Protein AF-A0A3D2GRG4-F1 (afdb_monomer)

Solvent-accessible surface area (backbone atoms only — not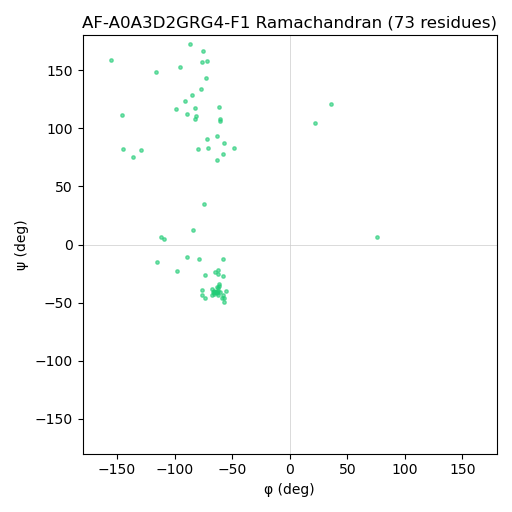 comparable to full-atom values): 5256 Å² total; per-residue (Å²): 133,86,83,90,75,76,86,76,77,75,78,71,81,74,78,76,70,78,53,73,88,77,54,50,58,58,81,73,39,50,67,61,42,48,52,56,52,53,50,53,51,50,62,75,76,48,88,86,81,57,86,89,64,83,86,79,55,70,69,58,56,54,60,70,75,35,77,68,79,77,58,84,80,83,132

Foldseek 3Di:
DDDDDDPPPPPVPPPPCPCVPPDDCCRVPVPVVVVVVVVVVVVVPDDDPPPPDDDDDPVVVDVVPDPCVVDDDDD

Mean predicted aligned error: 10.53 Å

Radius of gyration: 24.08 Å; Cα contacts (8 Å, |Δi|>4): 11; chains: 1; bounding box: 46×50×68 Å

Secondary structure (DSSP, 8-state):
-----------------TTTTT--HHHH-HHHHHHHHHHHHHHHHS----TT--PPPHHHHHHHTSGGGG-----

Sequence (75 aa):
MSNAATNTNVASHNMHHEGFFDQDLAARDPEIFKSIKDELARQQHSIELIASENIVSKAVMEAQGSVMTNKYAEG

pLDDT: mean 85.43, std 18.45, range [40.09, 98.69]

Structure (mmCIF, N/CA/C/O backbone):
data_AF-A0A3D2GRG4-F1
#
_entry.id   AF-A0A3D2GRG4-F1
#
loop_
_atom_site.group_PDB
_atom_site.id
_atom_site.type_symbol
_atom_site.label_atom_id
_atom_site.label_alt_id
_atom_site.label_comp_id
_atom_site.label_asym_id
_atom_site.label_entity_id
_atom_site.label_seq_id
_atom_site.pdbx_PDB_ins_code
_atom_site.Cartn_x
_atom_site.Cartn_y
_atom_site.Cartn_z
_atom_site.occupancy
_atom_site.B_iso_or_equi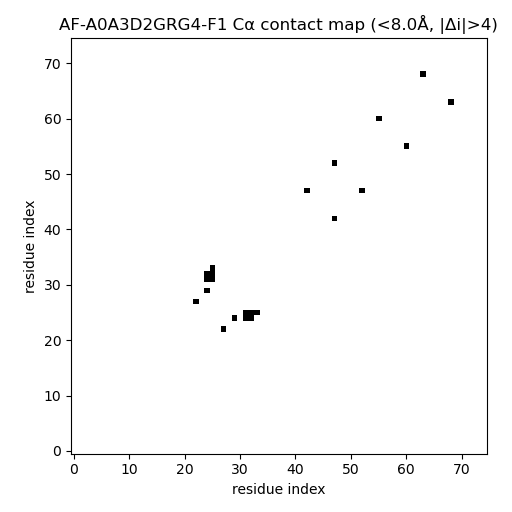v
_atom_site.auth_seq_id
_atom_site.auth_comp_id
_atom_site.auth_asym_id
_atom_site.auth_atom_id
_atom_site.pdbx_PDB_model_num
ATOM 1 N N . MET A 1 1 ? 27.031 -41.462 -48.738 1.00 40.09 1 MET A N 1
ATOM 2 C CA . MET A 1 1 ? 28.009 -40.460 -48.268 1.00 40.09 1 MET A CA 1
ATOM 3 C C . MET A 1 1 ? 27.243 -39.206 -47.875 1.00 40.09 1 MET A C 1
ATOM 5 O O . MET A 1 1 ? 26.542 -38.694 -48.729 1.00 40.09 1 MET A O 1
ATOM 9 N N . SER A 1 2 ? 27.319 -38.844 -46.585 1.00 44.84 2 SER A N 1
ATOM 10 C CA . SER A 1 2 ? 27.238 -37.499 -45.968 1.00 44.84 2 SER A CA 1
ATOM 11 C C . SER A 1 2 ? 26.283 -36.458 -46.592 1.00 44.84 2 SER A C 1
ATOM 13 O O . SER A 1 2 ? 2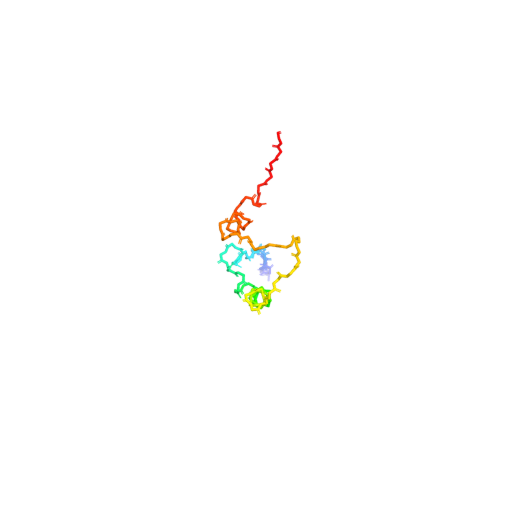6.446 -36.083 -47.741 1.00 44.84 2 SER A O 1
ATOM 15 N N . ASN A 1 3 ? 25.289 -35.909 -45.890 1.00 45.66 3 ASN A N 1
ATOM 16 C CA . ASN A 1 3 ? 25.472 -35.135 -44.661 1.00 45.66 3 ASN A CA 1
ATOM 17 C C . ASN A 1 3 ? 24.323 -35.337 -43.664 1.00 45.66 3 ASN A C 1
ATOM 19 O O . ASN A 1 3 ? 23.219 -34.830 -43.850 1.00 45.66 3 ASN A O 1
ATOM 23 N N . ALA A 1 4 ? 24.643 -35.990 -42.549 1.00 47.50 4 ALA A N 1
ATOM 24 C CA . ALA A 1 4 ? 24.069 -35.647 -41.260 1.00 47.50 4 ALA A CA 1
ATOM 25 C C . ALA A 1 4 ? 24.882 -34.464 -40.714 1.00 47.50 4 ALA A C 1
ATOM 27 O O . ALA A 1 4 ? 26.043 -34.624 -40.350 1.00 47.50 4 ALA A O 1
ATOM 28 N N . ALA A 1 5 ? 24.287 -33.277 -40.697 1.00 51.81 5 ALA A N 1
ATOM 29 C CA . ALA A 1 5 ? 24.765 -32.148 -39.907 1.00 51.81 5 ALA A CA 1
ATOM 30 C C . ALA A 1 5 ? 23.535 -31.512 -39.257 1.00 51.81 5 ALA A C 1
ATOM 32 O O . ALA A 1 5 ? 22.949 -30.554 -39.747 1.00 51.81 5 ALA A O 1
ATOM 33 N N . THR A 1 6 ? 23.078 -32.222 -38.230 1.00 49.50 6 THR A N 1
ATOM 34 C CA . THR A 1 6 ? 22.518 -31.726 -36.976 1.00 49.50 6 THR A CA 1
ATOM 35 C C . THR A 1 6 ? 21.983 -30.297 -37.026 1.00 49.50 6 THR A C 1
ATOM 37 O O . THR A 1 6 ? 22.733 -29.329 -36.953 1.00 49.50 6 THR A O 1
ATOM 40 N N . ASN A 1 7 ? 20.654 -30.196 -37.065 1.00 54.62 7 ASN A N 1
ATOM 41 C CA . ASN A 1 7 ? 19.906 -29.029 -36.625 1.00 54.62 7 ASN A CA 1
ATOM 42 C C . ASN A 1 7 ? 20.278 -28.761 -35.156 1.00 54.62 7 ASN A C 1
ATOM 44 O O . ASN A 1 7 ? 19.674 -29.316 -34.237 1.00 54.62 7 ASN A O 1
ATOM 48 N N . THR A 1 8 ? 21.347 -28.000 -34.924 1.00 53.56 8 THR A N 1
ATOM 49 C CA . THR A 1 8 ? 21.707 -27.522 -33.594 1.00 53.56 8 THR A CA 1
ATOM 50 C C . THR A 1 8 ? 20.697 -26.459 -33.220 1.00 53.56 8 THR A C 1
ATOM 52 O O . THR A 1 8 ? 20.851 -25.280 -33.529 1.00 53.56 8 THR A O 1
ATOM 55 N N . ASN A 1 9 ? 19.641 -26.946 -32.576 1.00 58.22 9 ASN A N 1
ATOM 56 C CA . ASN A 1 9 ? 18.735 -26.231 -31.706 1.00 58.22 9 ASN A CA 1
ATOM 57 C C . ASN A 1 9 ? 19.556 -25.419 -30.693 1.00 58.22 9 ASN A C 1
ATOM 59 O O . ASN A 1 9 ? 19.813 -25.857 -29.573 1.00 58.22 9 ASN A O 1
ATOM 63 N N . VAL A 1 10 ? 20.000 -24.232 -31.100 1.00 55.12 10 VAL A N 1
ATOM 64 C CA . VAL A 1 10 ? 20.244 -23.151 -30.159 1.00 55.12 10 VAL A CA 1
ATOM 65 C C . VAL A 1 10 ? 18.867 -22.706 -29.694 1.00 55.12 10 VAL A C 1
ATOM 67 O O . VAL A 1 10 ? 18.278 -21.769 -30.221 1.00 55.12 10 VAL A O 1
ATOM 70 N N . ALA A 1 11 ? 18.340 -23.430 -28.707 1.00 52.12 11 ALA A N 1
ATOM 71 C CA . ALA A 1 11 ? 17.309 -22.939 -27.814 1.00 52.12 11 ALA A CA 1
ATOM 72 C C . ALA A 1 11 ? 17.915 -21.754 -27.047 1.00 52.12 11 ALA A C 1
ATOM 74 O O . ALA A 1 11 ? 18.316 -21.862 -25.889 1.00 52.12 11 ALA A O 1
ATOM 75 N N . SER A 1 12 ? 18.078 -20.630 -27.743 1.00 51.56 12 SER A N 1
ATOM 76 C CA . SER A 1 12 ? 18.392 -19.343 -27.158 1.00 51.56 12 SER A CA 1
ATOM 77 C C . SER A 1 12 ? 17.235 -19.014 -26.230 1.00 51.56 12 SER A C 1
ATOM 79 O O . SER A 1 12 ? 16.106 -18.798 -26.665 1.00 51.56 12 SER A O 1
ATOM 81 N N . HIS A 1 13 ? 17.552 -19.100 -24.946 1.00 55.81 13 HIS A N 1
ATOM 82 C CA . HIS A 1 13 ? 16.715 -18.924 -23.775 1.00 55.81 13 HIS A CA 1
ATOM 83 C C . HIS A 1 13 ? 16.075 -17.526 -23.787 1.00 55.81 13 HIS A C 1
ATOM 85 O O . HIS A 1 13 ? 16.539 -16.609 -23.115 1.00 55.81 13 HIS A O 1
ATOM 91 N N . ASN A 1 14 ? 15.032 -17.330 -24.594 1.00 56.91 14 ASN A N 1
ATOM 92 C CA . ASN A 1 14 ? 14.243 -16.110 -24.561 1.00 56.91 14 ASN A CA 1
ATOM 93 C C . ASN A 1 14 ? 13.291 -16.247 -23.370 1.00 56.91 14 ASN A C 1
ATOM 95 O O . ASN A 1 14 ? 12.169 -16.728 -23.494 1.00 56.91 14 ASN A O 1
ATOM 99 N N . MET A 1 15 ? 13.791 -15.934 -22.174 1.00 55.12 15 MET A N 1
ATOM 100 C CA . MET A 1 15 ? 12.962 -15.792 -20.980 1.00 55.12 15 MET A CA 1
ATOM 101 C C . MET A 1 15 ? 12.015 -14.620 -21.235 1.00 55.12 15 MET A C 1
ATOM 103 O O . MET A 1 15 ? 12.378 -13.455 -21.069 1.00 55.12 15 MET A O 1
ATOM 107 N N . HIS A 1 16 ? 10.823 -14.934 -21.732 1.00 58.25 16 HIS A N 1
ATOM 108 C CA . HIS A 1 16 ? 9.761 -13.975 -21.971 1.00 58.25 16 HIS A CA 1
ATOM 109 C C . HIS A 1 16 ? 9.390 -13.336 -20.627 1.00 58.25 16 HIS A C 1
ATOM 111 O O . HIS A 1 16 ? 8.740 -13.958 -19.793 1.00 58.25 16 HIS A O 1
ATOM 117 N N . HIS A 1 17 ? 9.795 -12.081 -20.416 1.00 67.38 17 HIS A N 1
ATOM 118 C CA . HIS A 1 17 ? 9.323 -11.232 -19.314 1.00 67.38 17 HIS A CA 1
ATOM 119 C C . HIS A 1 17 ? 7.885 -10.754 -19.597 1.00 67.38 17 HIS A C 1
ATOM 121 O O . HIS A 1 17 ? 7.534 -9.606 -19.323 1.00 67.38 17 HIS A O 1
ATOM 127 N N . GLU A 1 18 ? 7.070 -11.597 -20.238 1.00 76.50 18 GLU A N 1
ATOM 128 C CA . GLU A 1 18 ? 5.733 -11.226 -20.682 1.00 76.50 18 GLU A CA 1
ATOM 129 C C . GLU A 1 18 ? 4.886 -10.840 -19.474 1.00 76.50 18 GLU A C 1
ATOM 131 O O . GLU A 1 18 ? 4.665 -11.631 -18.556 1.00 76.50 18 GLU A O 1
ATOM 136 N N . GLY A 1 19 ? 4.445 -9.583 -19.478 1.00 81.00 19 GLY A N 1
ATOM 137 C CA . GLY A 1 19 ? 3.571 -9.039 -18.452 1.00 81.00 19 GLY A CA 1
ATOM 138 C C . GLY A 1 19 ? 4.236 -8.705 -17.120 1.00 81.00 19 GLY A C 1
ATOM 139 O O . GLY A 1 19 ? 3.523 -8.325 -16.203 1.00 81.00 19 GLY A O 1
ATOM 140 N N . PHE A 1 20 ? 5.564 -8.796 -16.989 1.00 87.94 20 PHE A N 1
ATOM 141 C CA . PHE A 1 20 ? 6.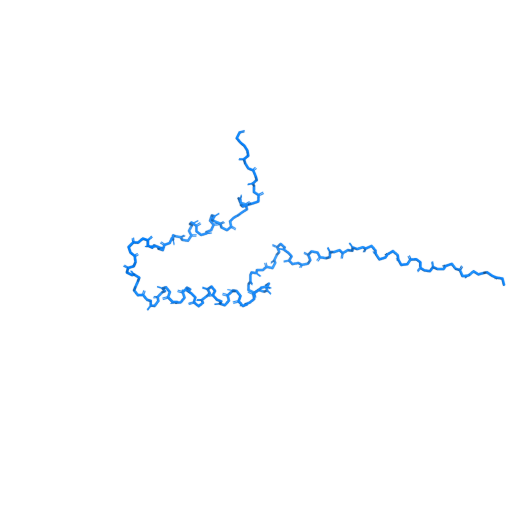230 -8.462 -15.723 1.00 87.94 20 PHE A CA 1
ATOM 142 C C . PHE A 1 20 ? 6.037 -6.990 -15.315 1.00 87.94 20 PHE A C 1
ATOM 144 O O . PHE A 1 20 ? 5.872 -6.706 -14.134 1.00 87.94 20 PHE A O 1
ATOM 151 N N . PHE A 1 21 ? 6.045 -6.064 -16.281 1.00 89.69 21 PHE A N 1
ATOM 152 C CA . PHE A 1 21 ? 5.933 -4.622 -16.015 1.00 89.69 21 PHE A CA 1
ATOM 153 C C . PHE A 1 21 ? 4.520 -4.051 -16.196 1.00 89.69 21 PHE A C 1
ATOM 155 O O . PHE A 1 21 ? 4.218 -3.015 -15.609 1.00 89.69 21 PHE A O 1
ATOM 162 N N . ASP A 1 22 ? 3.665 -4.716 -16.979 1.00 90.12 22 ASP A N 1
ATOM 163 C CA . ASP A 1 22 ? 2.397 -4.134 -17.446 1.00 90.12 22 ASP A CA 1
ATOM 164 C C . ASP A 1 22 ? 1.150 -4.848 -16.900 1.00 90.12 22 ASP A C 1
ATOM 166 O O . ASP A 1 22 ? 0.046 -4.313 -17.007 1.00 90.12 22 ASP A O 1
ATOM 170 N N . GLN A 1 23 ? 1.287 -6.056 -16.335 1.00 94.50 23 GLN A N 1
ATOM 171 C CA . GLN A 1 23 ? 0.153 -6.735 -15.701 1.00 94.50 23 GLN A CA 1
ATOM 172 C C . GLN A 1 23 ? -0.129 -6.119 -14.336 1.00 94.50 23 GLN A C 1
ATOM 174 O O . GLN A 1 23 ? 0.771 -5.936 -13.515 1.00 94.50 23 GLN A O 1
ATOM 179 N N . ASP A 1 24 ? -1.404 -5.849 -14.074 1.00 96.00 24 ASP A N 1
ATOM 180 C CA . ASP A 1 24 ? -1.848 -5.475 -12.741 1.00 96.00 24 ASP A CA 1
ATOM 181 C C . ASP A 1 24 ? -1.899 -6.691 -11.799 1.00 96.00 24 ASP A C 1
ATOM 183 O O . ASP A 1 24 ? -1.831 -7.856 -12.208 1.00 96.00 24 ASP A O 1
ATOM 187 N N . LEU A 1 25 ? -2.026 -6.415 -10.499 1.00 96.00 25 LEU A N 1
ATOM 188 C CA . LEU A 1 25 ? -2.100 -7.456 -9.476 1.00 96.00 25 LEU A CA 1
ATOM 189 C C . LEU A 1 25 ? -3.314 -8.374 -9.670 1.00 96.00 25 LEU A C 1
ATOM 191 O O . LEU A 1 25 ? -3.215 -9.559 -9.387 1.00 96.00 25 LEU A O 1
ATOM 195 N N . ALA A 1 26 ? -4.443 -7.858 -10.162 1.00 97.25 26 ALA A N 1
ATOM 196 C CA . ALA A 1 26 ? -5.659 -8.650 -10.336 1.00 97.25 26 ALA A CA 1
ATOM 197 C C . ALA A 1 26 ? -5.500 -9.720 -11.426 1.00 97.25 26 ALA A C 1
ATOM 199 O O . ALA A 1 26 ? -5.991 -10.837 -11.266 1.00 97.25 26 ALA A O 1
ATOM 200 N N . ALA A 1 27 ? -4.806 -9.391 -12.515 1.00 95.94 27 ALA A N 1
ATOM 201 C CA . ALA A 1 27 ? -4.479 -10.321 -13.585 1.00 95.94 27 ALA A CA 1
ATOM 202 C C . ALA A 1 27 ? -3.336 -11.265 -13.195 1.00 95.94 27 ALA A C 1
ATOM 204 O O . ALA A 1 27 ? -3.371 -12.445 -13.544 1.00 95.94 27 ALA A O 1
ATOM 205 N N . ARG A 1 28 ? -2.322 -10.754 -12.482 1.00 95.38 28 ARG A N 1
ATOM 206 C CA . ARG A 1 28 ? -1.130 -11.527 -12.118 1.00 95.38 28 ARG A CA 1
ATOM 207 C C . ARG A 1 28 ? -1.379 -12.508 -10.972 1.00 95.38 28 ARG A C 1
ATOM 209 O O . ARG A 1 28 ? -0.900 -13.636 -11.038 1.00 95.38 28 ARG A O 1
ATOM 216 N N . ASP A 1 29 ? -2.095 -12.067 -9.941 1.00 97.06 29 ASP A N 1
ATOM 217 C CA . ASP A 1 29 ? -2.408 -12.826 -8.729 1.00 97.06 29 ASP A CA 1
ATOM 218 C C . ASP A 1 29 ? -3.820 -12.471 -8.204 1.00 97.06 29 ASP A C 1
ATOM 220 O O . ASP A 1 29 ? -3.994 -11.636 -7.302 1.00 97.06 29 ASP A O 1
ATOM 224 N N . PRO A 1 30 ? -4.869 -13.094 -8.773 1.00 97.94 30 PRO A N 1
ATOM 225 C CA . PRO A 1 30 ? -6.250 -12.815 -8.391 1.00 97.94 30 PRO A CA 1
ATOM 226 C C . PRO A 1 30 ? -6.580 -13.220 -6.946 1.00 97.94 30 PRO A C 1
ATOM 228 O O . PRO A 1 30 ? -7.511 -12.664 -6.359 1.00 97.94 30 PRO A O 1
ATOM 231 N N . GLU A 1 31 ? -5.846 -14.167 -6.355 1.00 98.44 31 GLU A N 1
ATOM 232 C CA . GLU A 1 31 ? -6.081 -14.633 -4.984 1.00 98.44 31 GLU A CA 1
ATOM 233 C C . GLU A 1 31 ? -5.623 -13.587 -3.959 1.00 98.44 31 GLU A C 1
ATOM 235 O O . GLU A 1 31 ? -6.381 -13.222 -3.049 1.00 98.44 31 GLU A O 1
ATOM 240 N N . ILE A 1 32 ? -4.424 -13.028 -4.148 1.00 98.38 32 ILE A N 1
ATOM 241 C CA . ILE A 1 32 ? -3.930 -11.925 -3.317 1.00 98.38 32 ILE A CA 1
ATOM 242 C C . ILE A 1 32 ? -4.776 -10.672 -3.526 1.00 98.38 32 ILE A C 1
ATOM 244 O O . ILE A 1 32 ? -5.167 -10.027 -2.549 1.00 98.38 32 ILE A O 1
ATOM 248 N N . PHE A 1 33 ? -5.131 -10.348 -4.774 1.00 98.56 33 PHE A N 1
ATOM 249 C CA . PHE A 1 33 ? -6.013 -9.216 -5.052 1.00 98.56 33 PHE A CA 1
ATOM 250 C C . PHE A 1 33 ? -7.350 -9.345 -4.309 1.00 98.56 33 PHE A C 1
ATOM 252 O O . PHE A 1 33 ? -7.792 -8.396 -3.656 1.00 98.56 33 PHE A O 1
ATOM 259 N N . LYS A 1 34 ? -7.972 -10.530 -4.351 1.00 98.62 34 LYS A N 1
ATOM 260 C CA . LYS A 1 34 ? -9.209 -10.809 -3.613 1.00 98.62 34 LYS A CA 1
ATOM 261 C C . LYS A 1 34 ? -9.022 -10.614 -2.107 1.00 98.62 34 LYS A C 1
ATOM 263 O O . LYS A 1 34 ? -9.842 -9.944 -1.487 1.00 98.62 34 LYS A O 1
ATOM 268 N N . SER A 1 35 ? -7.940 -11.133 -1.533 1.00 98.69 35 SER A N 1
ATOM 269 C CA . SER A 1 35 ? -7.663 -11.008 -0.095 1.00 98.69 35 SER A CA 1
ATOM 270 C C . SER A 1 35 ? -7.526 -9.544 0.350 1.00 98.69 35 SER A C 1
ATOM 272 O O . SER A 1 35 ? -8.084 -9.153 1.373 1.00 98.69 35 SER A O 1
ATOM 274 N N . ILE A 1 36 ? -6.868 -8.699 -0.453 1.00 98.44 36 ILE A N 1
ATOM 275 C CA . ILE A 1 36 ? -6.765 -7.251 -0.191 1.00 98.44 36 ILE A CA 1
ATOM 276 C C . ILE A 1 36 ? -8.146 -6.580 -0.245 1.00 98.44 36 ILE A C 1
ATOM 278 O O . ILE A 1 36 ? -8.458 -5.716 0.576 1.00 98.44 36 ILE A O 1
ATOM 282 N N . LYS A 1 37 ? -8.992 -6.964 -1.209 1.00 98.44 37 LYS A N 1
ATOM 283 C CA . LYS A 1 37 ? -10.357 -6.431 -1.335 1.00 98.44 37 LYS A CA 1
ATOM 284 C C . LYS A 1 37 ? -11.246 -6.829 -0.159 1.00 98.44 37 LYS A C 1
ATOM 286 O O . LYS A 1 37 ? -12.017 -5.988 0.305 1.00 98.44 37 LYS A O 1
ATOM 291 N N . ASP A 1 38 ? -11.121 -8.062 0.316 1.00 98.56 38 ASP A N 1
ATOM 292 C CA . ASP A 1 38 ? -11.859 -8.557 1.476 1.00 98.56 38 ASP A CA 1
ATOM 293 C C . ASP A 1 38 ? -11.435 -7.812 2.756 1.00 98.56 38 ASP A C 1
ATOM 295 O O . ASP A 1 38 ? -12.292 -7.398 3.537 1.00 98.56 38 ASP A O 1
ATOM 299 N N . GLU A 1 39 ? -10.138 -7.536 2.936 1.00 98.31 39 GLU A N 1
ATOM 300 C CA . GLU A 1 39 ? -9.640 -6.744 4.071 1.00 98.31 39 GLU A CA 1
ATOM 301 C C . GLU A 1 39 ? -10.096 -5.279 4.011 1.00 98.31 39 GLU A C 1
ATOM 303 O O . GLU A 1 39 ? -10.533 -4.722 5.018 1.00 98.31 39 GLU A O 1
ATOM 308 N N . LEU A 1 40 ? -10.089 -4.657 2.826 1.00 97.69 40 LEU A N 1
ATOM 309 C CA . LEU A 1 40 ? -10.658 -3.317 2.654 1.00 97.69 40 LEU A CA 1
ATOM 310 C C . LEU A 1 40 ? -12.138 -3.288 3.060 1.00 97.69 40 LEU A C 1
ATOM 312 O O . LEU A 1 40 ? -12.577 -2.360 3.742 1.00 97.69 40 LEU A O 1
ATOM 316 N N . ALA A 1 41 ? -12.910 -4.302 2.662 1.00 98.06 41 ALA A N 1
ATOM 317 C CA . ALA A 1 41 ? -14.303 -4.415 3.072 1.00 98.06 41 ALA A CA 1
ATOM 318 C C . ALA A 1 41 ? -14.420 -4.587 4.594 1.00 98.06 41 ALA A C 1
ATOM 320 O O . ALA A 1 41 ? -15.266 -3.935 5.202 1.00 98.06 41 ALA A O 1
ATOM 321 N N . ARG A 1 42 ? -13.561 -5.394 5.229 1.00 98.00 42 ARG A N 1
ATOM 322 C CA . ARG A 1 42 ? -13.537 -5.547 6.690 1.00 98.00 42 ARG A CA 1
ATOM 323 C C . ARG A 1 42 ? -13.333 -4.201 7.391 1.00 98.00 42 ARG A C 1
ATOM 325 O O . ARG A 1 42 ? -14.137 -3.866 8.259 1.00 98.00 42 ARG A O 1
ATOM 332 N N . GLN A 1 43 ? -12.336 -3.417 6.976 1.00 97.38 43 GLN A N 1
ATOM 333 C CA . GLN A 1 43 ? -12.032 -2.098 7.554 1.00 97.38 43 GLN A CA 1
ATOM 334 C C . GLN A 1 43 ? -13.176 -1.089 7.362 1.00 97.38 43 GLN A C 1
ATOM 336 O O . GLN A 1 43 ? -13.455 -0.289 8.247 1.00 97.38 43 GLN A O 1
ATOM 341 N N . GLN A 1 44 ? -13.876 -1.129 6.223 1.00 96.44 44 GLN A N 1
ATOM 342 C CA . GLN A 1 44 ? -14.992 -0.215 5.935 1.00 96.44 44 GLN A CA 1
ATOM 343 C C . GLN A 1 44 ? -16.270 -0.525 6.723 1.00 96.44 44 GLN A C 1
ATOM 345 O O . GLN A 1 44 ? -17.090 0.370 6.929 1.00 96.44 44 GLN A O 1
ATOM 350 N N . HIS A 1 45 ? -16.459 -1.779 7.136 1.00 96.88 45 HIS A N 1
ATOM 351 C CA . HIS A 1 45 ? -17.674 -2.237 7.817 1.00 96.88 45 HIS A CA 1
ATOM 352 C C . HIS A 1 45 ? -17.455 -2.553 9.305 1.00 96.88 45 HIS A C 1
ATOM 354 O O . HIS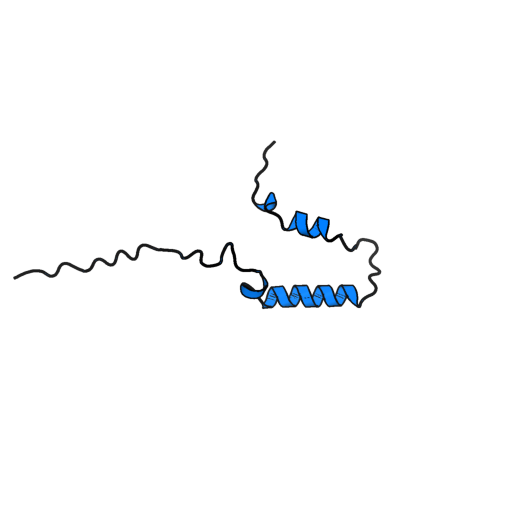 A 1 45 ? -18.383 -3.015 9.969 1.00 96.88 45 HIS A O 1
ATOM 360 N N . SER A 1 46 ? -16.256 -2.295 9.834 1.00 93.75 46 SER A N 1
ATOM 361 C CA . SER A 1 46 ? -15.901 -2.501 11.242 1.00 93.75 46 SER A CA 1
ATOM 362 C C . SER A 1 46 ? -15.571 -1.173 11.915 1.00 93.75 46 SER A C 1
ATOM 364 O O . SER A 1 46 ? -15.057 -0.251 11.287 1.00 93.75 46 SER A O 1
ATOM 366 N N . ILE A 1 47 ? -15.857 -1.072 13.213 1.00 93.25 47 ILE A N 1
ATOM 367 C CA . ILE A 1 47 ? -15.359 0.036 14.031 1.00 93.25 47 ILE A CA 1
ATOM 368 C C . ILE A 1 47 ? -14.004 -0.389 14.591 1.00 93.25 47 ILE A C 1
ATOM 370 O O . ILE A 1 47 ? -13.939 -1.292 15.425 1.00 93.25 47 ILE A O 1
ATOM 374 N N . GLU A 1 48 ? -12.938 0.270 14.146 1.00 91.88 48 GLU A N 1
ATOM 375 C CA . GLU A 1 48 ? -11.580 0.005 14.623 1.00 91.88 48 GLU A CA 1
ATOM 376 C C . GLU A 1 48 ? -11.316 0.749 15.940 1.00 91.88 48 GLU A C 1
ATOM 378 O O . GLU A 1 48 ? -11.376 1.978 16.002 1.00 91.88 48 GLU A O 1
ATOM 383 N N . LEU A 1 49 ? -11.052 -0.003 17.014 1.00 95.62 49 LEU A N 1
ATOM 384 C CA . LEU A 1 49 ? -10.856 0.526 18.377 1.00 95.62 49 LEU A CA 1
ATOM 385 C C . LEU A 1 49 ? -9.412 0.386 18.883 1.00 95.62 49 LEU A C 1
ATOM 387 O O . LEU A 1 49 ? -9.124 0.655 20.051 1.00 95.62 49 LEU A O 1
ATOM 391 N N . ILE A 1 50 ? -8.496 -0.047 18.020 1.00 96.19 50 ILE A N 1
ATOM 392 C CA . ILE A 1 50 ? -7.085 -0.217 18.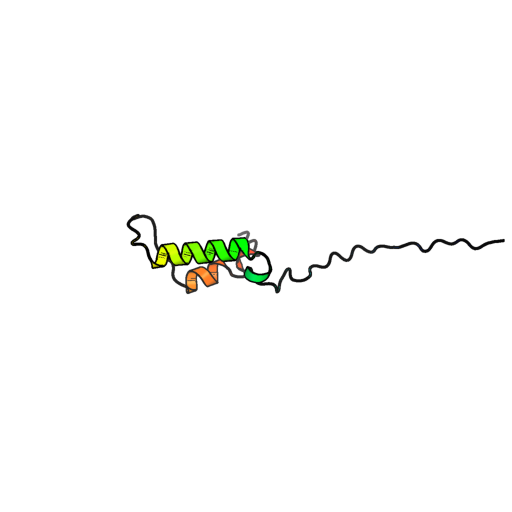356 1.00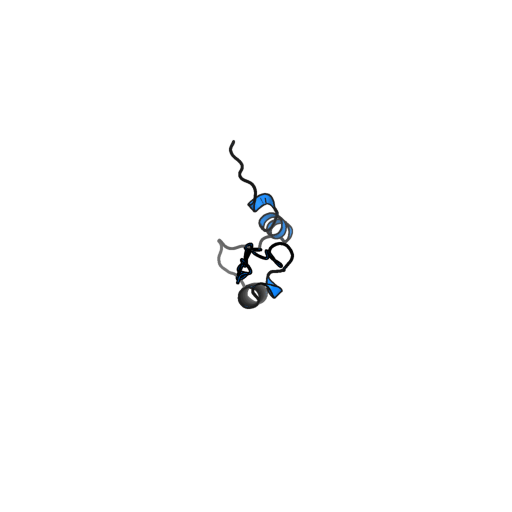 96.19 50 ILE A CA 1
ATOM 393 C C . ILE A 1 50 ? -6.398 1.147 18.254 1.00 96.19 50 ILE A C 1
ATOM 395 O O . ILE A 1 50 ? -6.213 1.685 17.169 1.00 96.19 50 ILE A O 1
ATOM 399 N N . ALA A 1 51 ? -5.991 1.712 19.393 1.00 94.88 51 ALA A N 1
ATOM 400 C CA . ALA A 1 51 ? -5.468 3.081 19.468 1.00 94.88 51 ALA A CA 1
ATOM 401 C C . ALA A 1 51 ? -4.179 3.333 18.657 1.00 94.88 51 ALA A C 1
ATOM 403 O O . ALA A 1 51 ? -3.858 4.481 18.358 1.00 94.88 51 ALA A O 1
ATOM 404 N N . SER A 1 52 ? -3.418 2.284 18.341 1.00 97.12 52 SER A N 1
ATOM 405 C CA . SER A 1 52 ? -2.186 2.374 17.551 1.00 97.12 52 SER A CA 1
ATOM 406 C C . SER A 1 52 ? -2.402 2.254 16.041 1.00 97.12 52 SER A C 1
ATOM 408 O O . SER A 1 52 ? -1.459 2.482 15.288 1.00 97.12 52 SER A O 1
ATOM 410 N N . GLU A 1 53 ? -3.598 1.868 15.593 1.00 97.00 53 GLU A N 1
ATOM 411 C CA . GLU A 1 53 ? -3.913 1.693 14.175 1.00 97.00 53 GLU A CA 1
ATOM 412 C C . GLU A 1 53 ? -4.573 2.943 13.588 1.00 97.00 53 GLU A C 1
ATOM 414 O O . GLU A 1 53 ? -5.188 3.743 14.294 1.00 97.00 53 GLU A O 1
ATOM 419 N N . ASN A 1 54 ? -4.406 3.142 12.278 1.00 96.00 54 ASN A N 1
ATOM 420 C CA . ASN A 1 54 ? -4.973 4.284 11.571 1.00 96.00 54 ASN A CA 1
ATOM 421 C C . ASN A 1 54 ? -5.157 3.983 10.075 1.00 96.00 54 ASN A C 1
ATOM 423 O O . ASN A 1 54 ? -4.475 3.124 9.517 1.00 96.00 54 ASN A O 1
ATOM 427 N N . ILE A 1 55 ? -6.034 4.739 9.414 1.00 96.31 55 ILE A N 1
ATOM 428 C CA . ILE A 1 55 ? -6.264 4.665 7.970 1.00 96.31 55 ILE A CA 1
ATOM 429 C C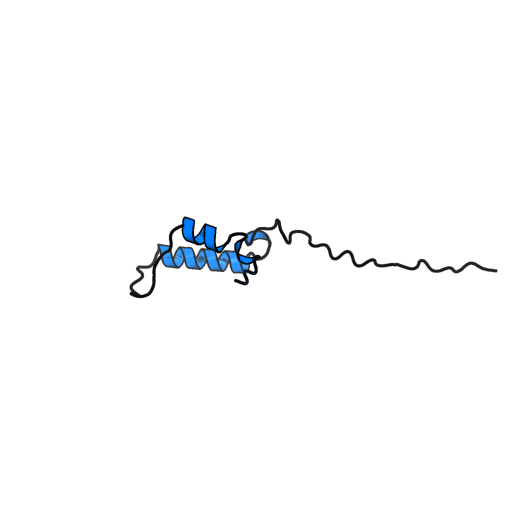 . ILE A 1 55 ? -5.487 5.789 7.285 1.00 96.31 55 ILE A C 1
ATOM 431 O O . ILE A 1 55 ? -5.738 6.976 7.504 1.00 96.31 55 ILE A O 1
ATOM 435 N N . VAL A 1 56 ? -4.523 5.417 6.445 1.00 97.50 56 VAL A N 1
ATOM 436 C CA . VAL A 1 56 ? -3.701 6.377 5.700 1.00 97.50 56 VAL A CA 1
ATOM 437 C C . VAL A 1 56 ? -4.465 6.989 4.522 1.00 97.50 56 VAL A C 1
ATOM 439 O O . VAL A 1 56 ? -5.421 6.418 3.997 1.00 97.50 56 VAL A O 1
ATOM 442 N N . SER A 1 57 ? -4.033 8.168 4.071 1.00 97.88 57 SER A N 1
ATOM 443 C CA . SER A 1 57 ? -4.635 8.815 2.905 1.00 97.88 57 SER A CA 1
ATOM 444 C C . SER A 1 57 ? -4.270 8.096 1.601 1.00 97.88 57 SER A C 1
ATOM 446 O O . SER A 1 57 ? -3.234 7.436 1.492 1.00 97.88 57 SER A O 1
ATOM 448 N N . LYS A 1 58 ? -5.091 8.293 0.562 1.00 97.38 58 LYS A N 1
ATOM 449 C CA . LYS A 1 58 ? -4.813 7.770 -0.784 1.00 97.38 58 LYS A CA 1
ATOM 450 C C . LYS A 1 58 ? -3.447 8.218 -1.319 1.00 97.38 58 LYS A C 1
ATOM 452 O O . LYS A 1 58 ? -2.725 7.401 -1.875 1.00 97.38 58 LYS A O 1
ATOM 457 N N . ALA A 1 59 ? -3.070 9.475 -1.080 1.00 98.25 59 ALA A N 1
ATOM 458 C CA . ALA A 1 59 ? -1.785 10.020 -1.516 1.00 98.25 59 ALA A CA 1
ATOM 459 C C . ALA A 1 59 ? -0.584 9.288 -0.884 1.00 98.25 59 ALA A C 1
ATOM 461 O O . ALA A 1 59 ? 0.429 9.079 -1.545 1.00 98.25 59 ALA A O 1
ATOM 462 N N . VAL A 1 60 ? -0.699 8.859 0.381 1.00 98.25 60 VAL A N 1
ATOM 463 C CA . VAL A 1 60 ? 0.351 8.070 1.048 1.00 98.25 60 VAL A CA 1
ATOM 464 C C . VAL A 1 60 ? 0.475 6.683 0.411 1.00 98.25 60 VAL A C 1
ATOM 466 O O . VAL A 1 60 ? 1.590 6.247 0.133 1.00 98.25 60 VAL A O 1
ATOM 469 N N . MET A 1 61 ? -0.647 6.018 0.115 1.00 97.56 61 MET A N 1
ATOM 470 C CA . MET A 1 61 ? -0.635 4.712 -0.562 1.00 97.56 61 MET A CA 1
ATOM 471 C C . MET A 1 61 ? -0.037 4.793 -1.976 1.00 97.56 61 MET A C 1
ATOM 473 O O . MET A 1 61 ? 0.751 3.930 -2.357 1.00 97.56 61 MET A O 1
ATOM 477 N N . GLU A 1 62 ? -0.358 5.844 -2.739 1.00 97.81 62 GLU A N 1
ATOM 478 C CA . GLU A 1 62 ? 0.211 6.081 -4.076 1.00 97.81 62 GLU A CA 1
ATOM 479 C C . GLU A 1 62 ? 1.732 6.273 -4.025 1.00 97.81 62 GLU A C 1
ATOM 481 O O . GLU A 1 62 ? 2.459 5.690 -4.829 1.00 97.81 62 GLU A O 1
ATOM 486 N N . ALA A 1 63 ? 2.230 7.044 -3.054 1.00 97.88 63 ALA A N 1
ATOM 487 C CA . ALA A 1 63 ? 3.665 7.231 -2.866 1.00 97.88 63 ALA A CA 1
ATOM 488 C C . ALA A 1 63 ? 4.372 5.921 -2.473 1.00 97.88 63 ALA A C 1
ATOM 490 O O . ALA A 1 63 ? 5.451 5.629 -2.997 1.00 97.88 63 ALA A O 1
ATOM 491 N N . GLN A 1 64 ? 3.759 5.116 -1.596 1.00 97.56 64 GLN A N 1
ATOM 492 C CA . GLN A 1 64 ? 4.309 3.833 -1.144 1.00 97.56 64 GLN A CA 1
ATOM 493 C C . GLN A 1 64 ? 4.477 2.833 -2.301 1.00 97.56 64 GLN A C 1
ATOM 495 O O . GLN A 1 64 ? 5.485 2.135 -2.360 1.00 97.56 64 GLN A O 1
ATOM 500 N N . GLY A 1 65 ? 3.514 2.775 -3.227 1.00 95.50 65 GLY A N 1
ATOM 501 C CA . GLY A 1 65 ? 3.545 1.889 -4.398 1.00 95.50 65 GLY A CA 1
ATOM 502 C C . GLY A 1 65 ? 4.325 2.433 -5.601 1.00 95.50 65 GLY A C 1
ATOM 503 O O . GLY A 1 65 ? 4.175 1.916 -6.706 1.00 95.50 65 GLY A O 1
ATOM 504 N N . SER A 1 66 ? 5.105 3.502 -5.429 1.00 97.19 66 SER A N 1
ATOM 505 C CA . SER A 1 66 ? 5.771 4.191 -6.537 1.00 97.19 66 SER A CA 1
ATOM 506 C C . SER A 1 66 ? 7.136 3.594 -6.903 1.00 97.19 66 SER A C 1
ATOM 508 O O . SER A 1 66 ? 7.718 2.771 -6.194 1.00 97.19 66 SER A O 1
ATOM 510 N N . VAL A 1 67 ? 7.707 4.097 -8.003 1.00 96.31 67 VAL A N 1
ATOM 511 C CA . VAL A 1 67 ? 9.034 3.711 -8.521 1.00 96.31 67 VAL A CA 1
ATOM 512 C C . VAL A 1 67 ? 10.184 3.934 -7.531 1.00 96.31 67 VAL A C 1
ATOM 514 O O . VAL A 1 67 ? 11.282 3.423 -7.750 1.00 96.31 67 VAL A O 1
ATOM 517 N N . MET A 1 68 ? 9.949 4.671 -6.440 1.00 96.69 68 MET A N 1
ATOM 518 C CA . MET A 1 68 ? 10.940 4.921 -5.392 1.00 96.69 68 MET A CA 1
ATOM 519 C C . MET A 1 68 ? 11.467 3.625 -4.761 1.00 96.69 68 MET A C 1
ATOM 521 O O . MET A 1 68 ? 12.619 3.594 -4.339 1.00 96.69 68 MET A O 1
ATOM 525 N N . THR A 1 69 ? 10.682 2.539 -4.762 1.00 94.88 69 THR A N 1
ATOM 526 C CA . THR A 1 69 ? 11.109 1.228 -4.235 1.00 94.88 69 THR A CA 1
ATOM 527 C C . THR A 1 69 ? 12.304 0.624 -4.982 1.00 94.88 69 THR A C 1
ATOM 529 O O . THR A 1 69 ? 13.088 -0.124 -4.407 1.00 94.88 69 THR A O 1
ATOM 532 N N . ASN A 1 70 ? 12.502 0.999 -6.249 1.00 95.56 70 ASN A N 1
ATOM 533 C CA . ASN A 1 70 ? 13.597 0.483 -7.070 1.00 95.56 70 ASN A CA 1
ATOM 534 C C . ASN A 1 70 ? 14.935 1.160 -6.754 1.00 95.56 70 ASN A C 1
ATOM 536 O O . ASN A 1 70 ? 15.983 0.741 -7.255 1.00 95.56 70 ASN A O 1
ATOM 540 N N . LYS A 1 71 ? 14.911 2.268 -6.005 1.00 94.50 71 LYS A N 1
ATOM 541 C CA . LYS A 1 71 ? 16.079 3.118 -5.841 1.00 94.50 71 LYS A CA 1
ATOM 542 C C . LYS A 1 71 ? 16.894 2.697 -4.625 1.00 94.50 71 LYS A C 1
ATOM 544 O O . LYS A 1 71 ? 16.428 2.752 -3.494 1.00 94.50 71 LYS A O 1
ATOM 549 N N . TYR A 1 72 ? 18.164 2.397 -4.868 1.00 93.81 72 TYR A N 1
ATOM 550 C CA . TYR A 1 72 ? 19.189 2.385 -3.832 1.00 93.81 72 TYR A CA 1
ATOM 551 C C . TYR A 1 72 ? 19.748 3.807 -3.644 1.00 93.81 72 TYR A C 1
ATOM 553 O O . TYR A 1 72 ? 20.099 4.470 -4.631 1.00 93.81 72 TYR A O 1
ATOM 561 N N . ALA A 1 73 ? 19.782 4.284 -2.398 1.00 87.25 73 ALA A N 1
ATOM 562 C CA . ALA A 1 73 ? 20.195 5.637 -2.025 1.00 87.25 73 ALA A CA 1
ATOM 563 C C . ALA A 1 73 ? 21.255 5.584 -0.913 1.00 87.25 73 ALA A C 1
ATO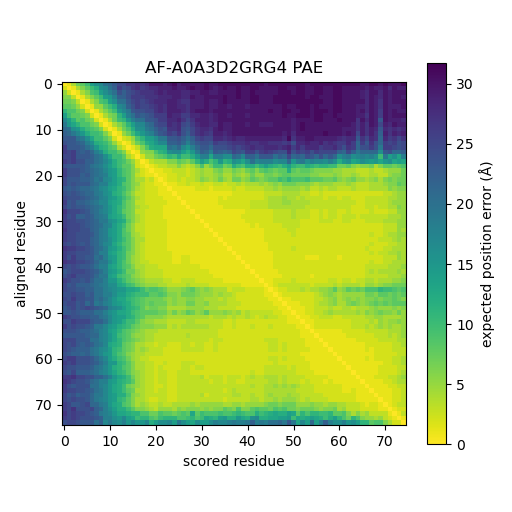M 565 O O . ALA A 1 73 ? 20.944 5.728 0.268 1.00 87.25 73 ALA A O 1
ATOM 566 N N . GLU A 1 74 ? 22.504 5.345 -1.312 1.00 86.25 74 GLU A N 1
ATOM 567 C CA . GLU A 1 74 ? 23.668 5.596 -0.456 1.00 86.25 74 GLU A CA 1
ATOM 568 C C . GLU A 1 74 ? 23.910 7.107 -0.327 1.00 86.25 74 GLU A C 1
ATOM 570 O O . GLU A 1 74 ? 23.636 7.862 -1.265 1.00 86.25 74 GLU A O 1
ATOM 575 N N . GLY A 1 75 ? 24.336 7.521 0.871 1.00 72.81 75 GLY A N 1
ATOM 576 C CA . GLY A 1 75 ? 24.527 8.922 1.264 1.00 72.81 75 GLY A CA 1
ATOM 577 C C . GLY A 1 75 ? 25.810 9.558 0.755 1.00 72.81 75 GLY A C 1
ATOM 578 O O . GLY A 1 75 ? 26.755 8.816 0.411 1.00 72.81 75 GLY A O 1
#